Protein AF-A0A2N9MCP0-F1 (afdb_monomer)

Mean predicted aligned error: 2.55 Å

Sequence (70 aa):
MADKLRKLLFALETAETLEQLGRFPGWKLHPLKGDLKGSWSLTVTGDWRLIFRYDERTNTASDIGLIDYH

Foldseek 3Di:
DVVLVVVVVVCLVPDPAPVVVVVPVQQVWDADDDPRGQKIWGDRDDQKIWIWHADGVVSHTHPTDIDGPD

pLDDT: mean 94.62, std 4.14, range [74.56, 98.0]

Structure (mmCIF, N/CA/C/O backbone):
data_AF-A0A2N9MCP0-F1
#
_entry.id   AF-A0A2N9MCP0-F1
#
loop_
_atom_site.group_PDB
_atom_site.id
_atom_site.type_symbol
_atom_site.label_atom_id
_atom_site.label_alt_id
_atom_site.label_comp_id
_atom_site.label_asym_id
_atom_site.label_entity_id
_atom_site.label_seq_id
_atom_site.pdbx_PDB_ins_code
_atom_site.Cartn_x
_atom_site.Cartn_y
_atom_site.Cartn_z
_atom_site.occupancy
_atom_site.B_iso_or_equiv
_atom_site.auth_seq_id
_atom_site.auth_comp_id
_atom_site.auth_asym_id
_atom_site.auth_atom_id
_atom_site.pdbx_PDB_model_num
ATOM 1 N N . MET A 1 1 ? 14.487 -4.405 -5.625 1.00 75.56 1 MET A N 1
ATOM 2 C CA . MET A 1 1 ? 13.111 -4.916 -5.423 1.00 75.56 1 MET A CA 1
ATOM 3 C C . MET A 1 1 ? 12.829 -5.188 -3.946 1.00 75.56 1 MET A C 1
ATOM 5 O O . MET A 1 1 ? 12.047 -4.447 -3.363 1.00 75.56 1 MET A O 1
ATOM 9 N N . ALA A 1 2 ? 13.497 -6.171 -3.325 1.00 88.62 2 ALA A N 1
ATOM 10 C CA . ALA A 1 2 ? 13.223 -6.600 -1.946 1.00 88.62 2 ALA A CA 1
ATOM 11 C C . ALA A 1 2 ? 13.284 -5.465 -0.903 1.00 88.62 2 ALA A C 1
ATOM 13 O O . ALA A 1 2 ? 12.345 -5.303 -0.128 1.00 88.62 2 ALA A O 1
ATOM 14 N N . ASP A 1 3 ? 14.313 -4.611 -0.944 1.00 94.00 3 ASP A N 1
ATOM 15 C CA . ASP A 1 3 ? 14.445 -3.499 0.015 1.00 94.00 3 ASP A CA 1
ATOM 16 C C . ASP A 1 3 ? 13.298 -2.494 -0.070 1.00 94.00 3 ASP A C 1
ATOM 18 O O . ASP A 1 3 ? 12.851 -1.937 0.931 1.00 94.00 3 ASP A O 1
ATOM 22 N N . LYS A 1 4 ? 12.816 -2.245 -1.289 1.00 94.19 4 LYS A N 1
ATOM 23 C CA . LYS A 1 4 ? 11.724 -1.307 -1.531 1.00 94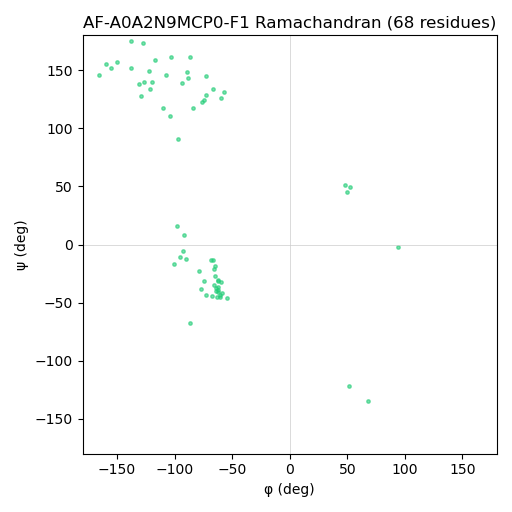.19 4 LYS A CA 1
ATOM 24 C C . LYS A 1 4 ? 10.400 -1.887 -1.050 1.00 94.19 4 LYS A C 1
ATOM 26 O O . LYS A 1 4 ? 9.658 -1.177 -0.382 1.00 94.19 4 LYS A O 1
ATOM 31 N N . LEU A 1 5 ? 10.146 -3.166 -1.324 1.00 95.00 5 LEU A N 1
ATOM 32 C CA . LEU A 1 5 ? 8.972 -3.872 -0.818 1.00 95.00 5 LEU A CA 1
ATOM 33 C C . LEU A 1 5 ? 8.959 -3.904 0.716 1.00 95.00 5 LEU A C 1
ATOM 35 O O . LEU A 1 5 ? 7.952 -3.557 1.320 1.00 95.00 5 LEU A O 1
ATOM 39 N N . ARG A 1 6 ? 10.095 -4.217 1.353 1.00 95.88 6 ARG A N 1
ATOM 40 C CA . ARG A 1 6 ? 10.214 -4.222 2.819 1.00 95.88 6 ARG A CA 1
ATOM 41 C C . ARG A 1 6 ? 9.904 -2.856 3.432 1.00 95.88 6 ARG A C 1
ATOM 43 O O . ARG A 1 6 ? 9.206 -2.792 4.436 1.00 95.88 6 ARG A O 1
ATOM 50 N N . LYS A 1 7 ? 10.377 -1.766 2.815 1.00 96.31 7 LYS A N 1
ATOM 51 C CA . LYS A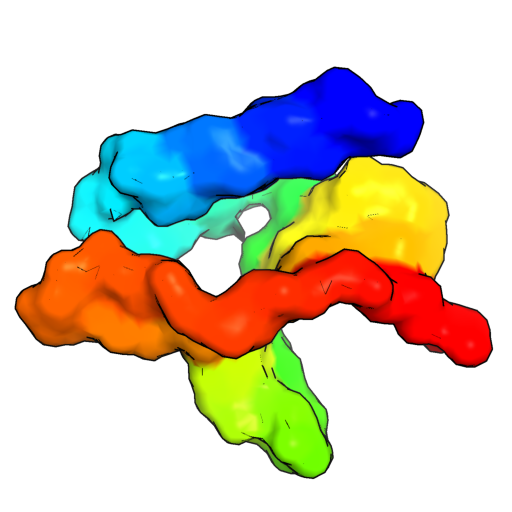 1 7 ? 10.053 -0.393 3.244 1.00 96.31 7 LYS A CA 1
ATOM 52 C C . LYS A 1 7 ? 8.560 -0.084 3.136 1.00 96.31 7 LYS A C 1
ATOM 54 O O . LYS A 1 7 ? 8.024 0.558 4.029 1.00 96.31 7 LYS A O 1
ATOM 59 N N . LEU A 1 8 ? 7.905 -0.530 2.062 1.00 96.62 8 LEU A N 1
ATOM 60 C CA . LEU A 1 8 ? 6.466 -0.326 1.873 1.00 96.62 8 LEU A CA 1
ATOM 61 C C . LEU A 1 8 ? 5.646 -1.116 2.896 1.00 96.62 8 LEU A C 1
ATOM 63 O O . LEU A 1 8 ? 4.741 -0.548 3.489 1.00 96.62 8 LEU A O 1
ATOM 67 N N . LEU A 1 9 ? 5.993 -2.383 3.140 1.00 96.12 9 LEU A N 1
ATOM 68 C CA . LEU A 1 9 ? 5.318 -3.216 4.140 1.00 96.12 9 LEU A CA 1
ATOM 69 C C . LEU A 1 9 ? 5.488 -2.652 5.553 1.00 96.12 9 LEU A C 1
ATOM 71 O O . LEU A 1 9 ? 4.510 -2.521 6.276 1.00 96.12 9 LEU A O 1
ATOM 75 N N . PHE A 1 10 ? 6.706 -2.238 5.912 1.00 96.56 10 PHE A N 1
ATOM 76 C CA . PHE A 1 10 ? 6.959 -1.596 7.201 1.00 96.56 10 PHE A CA 1
ATOM 77 C C . PHE A 1 10 ? 6.159 -0.299 7.361 1.00 96.56 10 PHE A C 1
ATOM 79 O O . PHE A 1 10 ? 5.572 -0.055 8.408 1.00 96.56 10 PHE A O 1
ATOM 86 N N . ALA A 1 11 ? 6.104 0.536 6.323 1.00 96.06 11 ALA A N 1
ATOM 87 C CA . ALA A 1 11 ? 5.305 1.753 6.366 1.00 96.06 11 ALA A C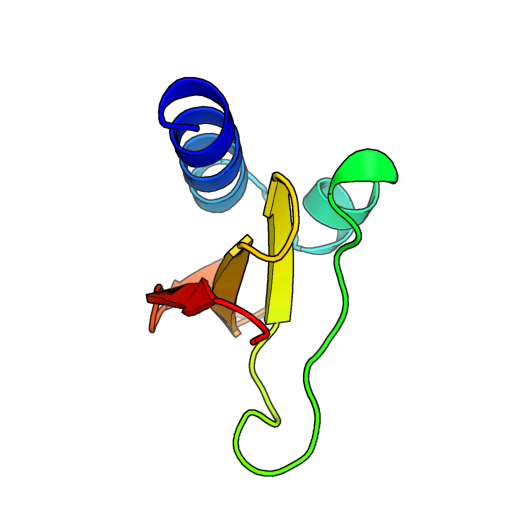A 1
ATOM 88 C C . ALA A 1 11 ? 3.807 1.450 6.490 1.00 96.06 11 ALA A C 1
ATOM 90 O O . ALA A 1 11 ? 3.120 2.123 7.243 1.00 96.06 11 ALA A O 1
ATOM 91 N N . LEU A 1 12 ? 3.310 0.425 5.796 1.00 95.69 12 LEU A N 1
ATOM 92 C CA . LEU A 1 12 ? 1.914 -0.001 5.869 1.00 95.69 12 LEU A CA 1
ATOM 93 C C . LEU A 1 12 ? 1.528 -0.509 7.266 1.00 95.69 12 LEU A C 1
ATOM 95 O O . LEU A 1 12 ? 0.421 -0.249 7.716 1.00 95.69 12 LEU A O 1
ATOM 99 N N . GLU A 1 13 ? 2.440 -1.206 7.946 1.00 94.50 13 GLU A N 1
ATOM 100 C CA . GLU A 1 13 ? 2.245 -1.714 9.310 1.00 94.50 13 GLU A CA 1
ATOM 101 C C . GLU A 1 13 ? 2.329 -0.609 10.376 1.00 94.50 13 GLU A C 1
ATOM 103 O O . GLU A 1 13 ? 1.680 -0.695 11.414 1.00 94.50 13 GLU A O 1
ATOM 108 N N . THR A 1 14 ? 3.131 0.431 10.132 1.00 95.31 14 THR A N 1
ATOM 109 C CA . THR A 1 14 ? 3.414 1.491 11.118 1.00 95.31 14 THR A CA 1
ATOM 110 C C . THR A 1 14 ? 2.615 2.774 10.917 1.00 95.31 14 THR A C 1
ATOM 112 O O . THR A 1 14 ? 2.569 3.600 11.827 1.00 95.31 14 THR A O 1
ATOM 115 N N . ALA A 1 15 ? 2.015 2.978 9.744 1.00 94.94 15 ALA A N 1
ATOM 116 C CA . ALA A 1 15 ? 1.236 4.172 9.465 1.00 94.94 15 ALA A CA 1
ATOM 117 C C . ALA A 1 15 ? -0.025 4.224 10.336 1.00 94.94 15 ALA A C 1
ATOM 119 O O . ALA A 1 15 ? -0.781 3.261 10.440 1.00 94.94 15 ALA A O 1
ATOM 120 N N . GLU A 1 16 ? -0.281 5.387 10.923 1.00 94.75 16 GLU A N 1
ATOM 121 C CA . GLU A 1 16 ? -1.493 5.655 11.702 1.00 94.75 16 GLU A CA 1
ATOM 122 C C . GLU A 1 16 ? -2.693 5.952 10.802 1.00 94.75 16 GLU A C 1
ATOM 124 O O . GLU A 1 16 ? -3.836 5.822 11.232 1.00 94.75 16 GLU A O 1
ATOM 129 N N . THR A 1 17 ? -2.430 6.382 9.565 1.00 94.94 17 THR A N 1
ATOM 130 C CA . THR A 1 17 ? -3.458 6.605 8.552 1.00 94.94 17 THR A CA 1
ATOM 131 C C . THR A 1 17 ? -2.913 6.377 7.145 1.00 94.94 17 THR A C 1
ATOM 133 O O . THR A 1 17 ? -1.715 6.526 6.873 1.00 94.94 17 THR A O 1
ATOM 136 N N . LEU A 1 18 ? -3.807 6.083 6.205 1.00 94.81 18 LEU A N 1
ATOM 137 C CA . LEU A 1 18 ? -3.464 5.916 4.795 1.00 94.81 18 LEU A CA 1
ATOM 138 C C . LEU A 1 18 ? -2.886 7.195 4.159 1.00 94.81 18 LEU A C 1
ATOM 140 O O . LEU A 1 18 ? -2.010 7.122 3.292 1.00 94.81 18 LEU A O 1
ATOM 144 N N . GLU A 1 19 ? -3.298 8.379 4.614 1.00 94.56 19 GLU A N 1
ATOM 145 C CA . GLU A 1 19 ? -2.776 9.664 4.135 1.00 94.56 19 GLU A CA 1
ATOM 146 C C . GLU A 1 19 ? -1.278 9.818 4.413 1.00 94.56 19 GLU A C 1
ATOM 148 O O . GLU A 1 19 ? -0.576 10.460 3.628 1.00 94.56 19 GLU A O 1
ATOM 153 N N . GLN A 1 20 ? -0.760 9.220 5.494 1.00 95.50 20 GLN A N 1
ATOM 154 C CA . GLN A 1 20 ? 0.674 9.244 5.792 1.00 95.50 20 GLN A CA 1
ATOM 155 C C . GLN A 1 20 ? 1.483 8.549 4.689 1.00 95.50 20 GLN A C 1
ATOM 157 O O . GLN A 1 20 ? 2.522 9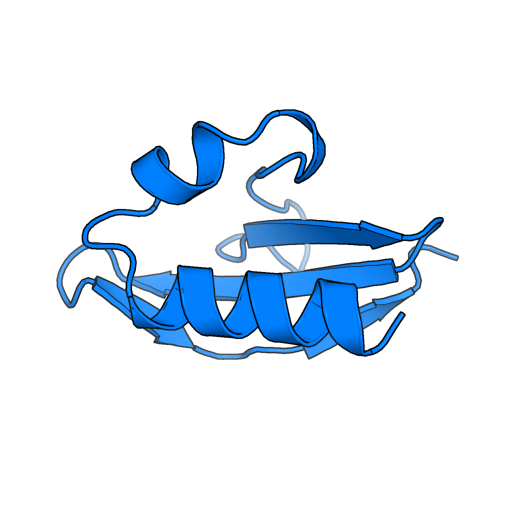.066 4.276 1.00 95.50 20 GLN A O 1
ATOM 162 N N . LEU A 1 21 ? 0.974 7.438 4.146 1.00 95.00 21 LEU A N 1
ATOM 163 C CA . LEU A 1 21 ? 1.579 6.749 3.001 1.00 95.00 21 LEU A CA 1
ATOM 164 C C . LEU A 1 21 ? 1.513 7.612 1.731 1.00 95.00 21 LEU A C 1
ATOM 166 O O . LEU A 1 21 ? 2.451 7.622 0.931 1.00 95.00 21 LEU A O 1
ATOM 170 N N . GLY A 1 22 ? 0.441 8.394 1.571 1.00 94.19 22 GLY A N 1
ATOM 171 C CA . GLY A 1 22 ? 0.259 9.338 0.465 1.00 94.19 22 GLY A CA 1
ATOM 172 C C . GLY A 1 22 ? 1.260 10.501 0.442 1.00 94.19 22 GLY A C 1
ATOM 173 O O . GLY A 1 22 ? 1.479 11.095 -0.614 1.00 94.19 22 GLY A O 1
ATOM 174 N N . ARG A 1 23 ? 1.935 10.798 1.563 1.00 95.56 23 ARG A N 1
ATOM 175 C CA . ARG A 1 23 ? 2.976 11.846 1.639 1.00 95.56 23 ARG A CA 1
ATOM 176 C C . ARG A 1 23 ? 4.246 11.497 0.863 1.00 95.56 23 ARG A C 1
ATOM 178 O O . ARG A 1 23 ? 5.078 12.374 0.640 1.00 95.56 23 ARG A O 1
ATOM 185 N N . PHE A 1 24 ? 4.406 10.242 0.442 1.00 94.56 24 PHE A N 1
ATOM 186 C CA . PHE A 1 24 ? 5.530 9.789 -0.373 1.00 94.56 24 PHE A CA 1
ATOM 187 C C . PHE A 1 24 ? 5.128 9.759 -1.859 1.00 94.56 24 PHE A C 1
ATOM 189 O O . PHE A 1 24 ? 4.685 8.720 -2.354 1.00 94.56 24 PHE A O 1
ATOM 196 N N . PRO A 1 25 ? 5.322 10.848 -2.632 1.00 92.31 25 PRO A N 1
ATOM 197 C CA . PRO A 1 25 ? 4.833 10.934 -4.013 1.00 92.31 25 PRO A CA 1
ATOM 198 C C . PRO A 1 25 ? 5.407 9.838 -4.921 1.00 92.31 25 PRO A C 1
ATOM 200 O O . PRO A 1 25 ? 4.723 9.329 -5.806 1.00 92.31 25 PRO A O 1
ATOM 203 N N . GLY A 1 26 ? 6.644 9.400 -4.663 1.00 93.75 26 GLY A N 1
ATOM 204 C CA . GLY A 1 26 ? 7.278 8.307 -5.404 1.00 93.75 26 GLY A CA 1
ATOM 205 C C . GLY A 1 26 ? 6.628 6.935 -5.198 1.00 93.75 26 GLY A C 1
ATOM 206 O O . GLY A 1 26 ? 6.948 6.006 -5.934 1.00 93.75 26 GLY A O 1
ATOM 207 N N . TRP A 1 27 ? 5.750 6.776 -4.203 1.00 95.88 27 TRP A N 1
ATOM 208 C CA . TRP A 1 27 ? 5.010 5.531 -3.980 1.00 95.88 27 TRP A CA 1
ATOM 209 C C . TRP A 1 27 ? 3.679 5.521 -4.730 1.00 95.88 27 TRP A C 1
ATOM 211 O O . TRP A 1 27 ? 3.096 4.454 -4.887 1.00 95.88 27 TRP A O 1
ATOM 221 N N . LYS A 1 28 ? 3.242 6.674 -5.259 1.00 96.06 28 LYS A N 1
ATOM 222 C CA . LYS A 1 28 ? 2.061 6.813 -6.121 1.00 96.06 28 LYS A CA 1
ATOM 223 C C . LYS A 1 28 ? 0.836 6.092 -5.548 1.00 96.06 28 LYS A C 1
ATOM 225 O O . LYS A 1 28 ? 0.225 5.283 -6.244 1.00 96.06 28 LYS A O 1
ATOM 230 N N . LEU A 1 29 ? 0.513 6.353 -4.282 1.00 97.81 29 LEU A N 1
ATOM 231 C CA . LEU A 1 29 ? -0.672 5.789 -3.644 1.00 97.81 29 LEU A CA 1
ATOM 232 C C . LEU A 1 29 ? -1.932 6.229 -4.398 1.00 97.81 29 LEU A C 1
ATOM 234 O O . LEU A 1 29 ? -2.141 7.423 -4.603 1.00 97.81 29 LEU A O 1
ATOM 238 N N . HIS A 1 30 ? -2.766 5.275 -4.803 1.00 97.19 30 HIS A N 1
ATOM 239 C CA . HIS A 1 30 ? -4.063 5.565 -5.411 1.00 97.19 30 HIS A CA 1
ATOM 240 C C . HIS A 1 30 ? -5.047 4.403 -5.222 1.00 97.19 30 HIS A C 1
ATOM 242 O O . HIS A 1 30 ? -4.615 3.247 -5.137 1.00 97.19 30 HIS A O 1
ATOM 248 N N . PRO A 1 31 ? -6.361 4.687 -5.175 1.00 97.44 31 PRO A N 1
ATOM 249 C CA . PRO A 1 31 ? -7.376 3.648 -5.158 1.00 97.44 31 PRO A CA 1
ATOM 250 C C . PRO A 1 31 ? -7.486 2.986 -6.535 1.00 97.44 31 PRO A C 1
ATOM 252 O O . PRO A 1 31 ? -7.369 3.640 -7.578 1.00 97.44 31 PRO A O 1
ATOM 255 N N . LEU A 1 32 ? -7.753 1.684 -6.532 1.00 96.81 32 LEU A N 1
ATOM 256 C CA . LEU A 1 32 ? -8.001 0.900 -7.734 1.00 96.81 32 LEU A CA 1
ATOM 257 C C . LEU A 1 32 ? -9.476 0.958 -8.151 1.00 96.81 32 LEU A C 1
ATOM 259 O O . LEU A 1 32 ? -10.369 1.335 -7.386 1.00 96.81 32 LEU A O 1
ATOM 263 N N . LYS A 1 33 ? -9.726 0.614 -9.415 1.00 95.12 33 LYS A N 1
ATOM 264 C CA . LYS A 1 33 ? -11.044 0.644 -10.067 1.00 95.12 33 LYS A CA 1
ATOM 265 C C . LYS A 1 33 ? -11.342 -0.718 -10.708 1.00 95.12 33 LYS A C 1
ATOM 267 O O . LYS A 1 33 ? -10.468 -1.579 -10.754 1.00 95.12 33 LYS A O 1
ATOM 272 N N . GLY A 1 34 ? -12.561 -0.897 -11.221 1.00 95.00 34 GLY A N 1
ATOM 273 C CA . GLY A 1 34 ? -12.988 -2.153 -11.852 1.00 95.00 34 GLY A CA 1
ATOM 274 C C . GLY A 1 34 ? -13.094 -3.290 -10.836 1.00 95.00 34 GLY A C 1
ATOM 275 O O . GLY A 1 34 ? -13.604 -3.074 -9.736 1.00 95.00 34 GLY A O 1
ATOM 276 N N . ASP A 1 35 ? -12.571 -4.464 -11.185 1.00 92.88 35 ASP A N 1
ATOM 277 C CA . ASP A 1 35 ? -12.644 -5.676 -10.353 1.00 92.88 35 ASP A CA 1
ATOM 278 C C . ASP A 1 35 ? -11.867 -5.559 -9.033 1.00 92.88 35 ASP A C 1
ATOM 280 O O . ASP A 1 35 ? -12.172 -6.244 -8.061 1.00 92.88 35 ASP A O 1
ATOM 284 N N . LEU A 1 36 ? -10.900 -4.638 -8.968 1.00 93.25 36 LEU A N 1
ATOM 285 C CA . LEU A 1 36 ? -10.115 -4.342 -7.766 1.00 93.25 36 LEU A CA 1
ATOM 286 C C . LEU A 1 36 ? -10.642 -3.119 -6.999 1.00 93.25 36 LEU A C 1
ATOM 288 O O . LEU A 1 36 ? -9.938 -2.546 -6.165 1.00 93.25 36 LEU A O 1
ATOM 292 N N . LYS A 1 37 ? -11.875 -2.674 -7.275 1.00 96.00 37 LYS A N 1
ATOM 293 C CA . LYS A 1 37 ? -12.497 -1.567 -6.540 1.00 96.00 37 LYS A CA 1
ATOM 294 C C . LYS A 1 37 ? -12.550 -1.881 -5.040 1.00 96.00 37 LYS A C 1
ATOM 296 O O . LYS A 1 37 ? -13.041 -2.926 -4.624 1.00 96.00 37 LYS A O 1
ATOM 301 N N . GLY A 1 38 ? -12.108 -0.920 -4.230 1.00 95.50 38 GLY A N 1
ATOM 302 C CA . GLY A 1 38 ? -11.989 -1.073 -2.775 1.00 95.50 38 GLY A CA 1
ATOM 303 C C . GLY A 1 38 ? -10.596 -1.508 -2.313 1.00 95.50 38 GLY A C 1
ATOM 304 O O . GLY A 1 38 ? -10.363 -1.589 -1.110 1.00 95.50 38 GLY A O 1
ATOM 305 N N . SER A 1 39 ? -9.675 -1.733 -3.251 1.00 97.50 39 SER A N 1
ATOM 306 C CA . SER A 1 39 ? -8.249 -1.900 -2.984 1.00 97.50 39 SER A CA 1
ATOM 307 C C . SER A 1 39 ? -7.465 -0.635 -3.341 1.00 97.50 39 SER A C 1
ATOM 309 O O . SER A 1 39 ? -7.915 0.220 -4.109 1.00 97.50 39 SER A O 1
ATOM 311 N N . TRP A 1 40 ? -6.261 -0.541 -2.799 1.00 98.00 40 TRP A N 1
ATOM 312 C CA . TRP A 1 40 ? -5.275 0.507 -3.020 1.00 98.00 40 TRP A CA 1
ATOM 313 C C . TRP A 1 40 ? -4.027 -0.073 -3.668 1.00 98.00 40 TRP A C 1
ATOM 315 O O . TRP A 1 40 ? -3.777 -1.272 -3.582 1.00 98.00 40 TRP A O 1
ATOM 325 N N . SER A 1 41 ? -3.238 0.786 -4.310 1.00 97.69 41 SER A N 1
ATOM 326 C CA . SER A 1 41 ? -1.972 0.413 -4.937 1.00 97.69 41 SER A CA 1
ATOM 327 C C . SER A 1 41 ? -0.844 1.354 -4.528 1.00 97.69 41 SER A C 1
ATOM 329 O O . SER A 1 41 ? -1.004 2.575 -4.560 1.00 97.69 41 SER A O 1
ATOM 331 N N . LEU A 1 42 ? 0.327 0.778 -4.255 1.00 97.56 42 LEU A N 1
ATOM 332 C CA . LEU A 1 42 ? 1.613 1.459 -4.108 1.00 97.56 42 LEU A CA 1
ATOM 333 C C . LEU A 1 42 ? 2.606 0.934 -5.156 1.00 97.56 42 LEU A C 1
ATOM 335 O O . LEU A 1 42 ? 2.697 -0.262 -5.422 1.00 97.56 42 LEU A O 1
ATOM 339 N N . THR A 1 43 ? 3.402 1.828 -5.737 1.00 96.81 43 THR A N 1
ATOM 340 C CA . THR A 1 43 ? 4.471 1.471 -6.680 1.00 96.81 43 THR A CA 1
ATOM 341 C C . THR A 1 43 ? 5.676 0.902 -5.940 1.00 96.81 43 THR A C 1
ATOM 343 O O . THR A 1 43 ? 6.285 1.587 -5.113 1.00 96.81 43 THR A O 1
ATOM 346 N N . VAL A 1 44 ? 6.076 -0.322 -6.298 1.00 95.88 44 VAL A N 1
ATOM 347 C CA . VAL A 1 44 ? 7.325 -0.918 -5.814 1.00 95.88 44 VAL A CA 1
ATOM 348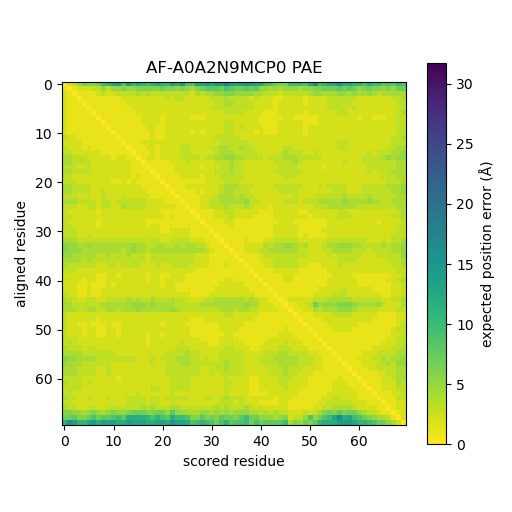 C C . VAL A 1 44 ? 8.478 -0.491 -6.723 1.00 95.88 44 VAL A C 1
ATOM 350 O O . VAL A 1 44 ? 9.336 0.286 -6.310 1.00 95.88 44 VAL A O 1
ATOM 353 N N . THR A 1 45 ? 8.495 -0.953 -7.975 1.00 94.06 45 THR A N 1
ATOM 354 C CA . THR A 1 45 ? 9.477 -0.573 -9.007 1.00 94.06 45 THR A CA 1
ATOM 355 C C . THR A 1 45 ? 8.982 -1.022 -10.382 1.00 94.06 45 THR A C 1
ATOM 357 O O . THR A 1 45 ? 8.325 -2.057 -10.465 1.00 94.06 45 THR A O 1
ATOM 360 N N . GLY A 1 46 ? 9.280 -0.262 -11.442 1.00 92.44 46 GLY A N 1
ATOM 361 C CA . GLY A 1 46 ? 8.767 -0.551 -12.787 1.00 92.44 46 GLY A CA 1
ATOM 362 C C . GLY A 1 46 ? 7.248 -0.729 -12.766 1.00 92.44 46 GLY A C 1
ATOM 363 O O . GLY A 1 46 ? 6.529 0.143 -12.267 1.00 92.44 46 GLY A O 1
ATOM 364 N N . ASP A 1 47 ? 6.784 -1.893 -13.209 1.00 94.00 47 ASP A N 1
ATOM 365 C CA . ASP A 1 47 ? 5.363 -2.254 -13.297 1.00 94.00 47 ASP A CA 1
ATOM 366 C C . ASP A 1 47 ? 4.826 -2.988 -12.066 1.00 94.00 47 ASP A C 1
ATOM 368 O O . ASP A 1 47 ? 3.620 -3.120 -11.893 1.00 94.00 47 ASP A O 1
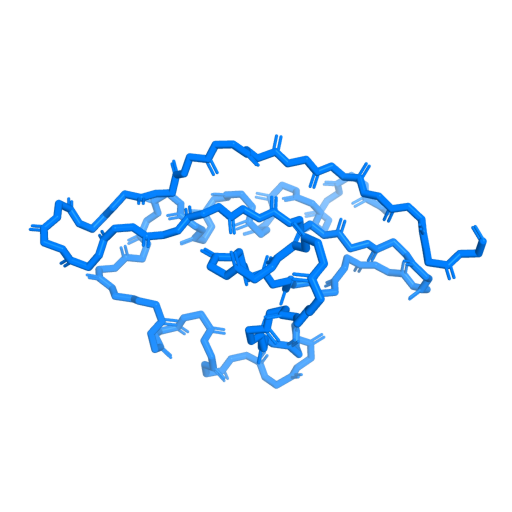ATOM 372 N N . TRP A 1 48 ? 5.692 -3.318 -11.107 1.00 95.62 48 TRP A N 1
ATOM 373 C CA . TRP A 1 48 ? 5.279 -3.992 -9.884 1.00 95.62 48 TRP A CA 1
ATOM 374 C C . TRP A 1 48 ? 4.514 -3.062 -8.939 1.00 95.62 48 TRP A C 1
ATOM 376 O O . TRP A 1 48 ? 4.980 -1.964 -8.587 1.00 95.62 48 TRP A O 1
ATOM 386 N N .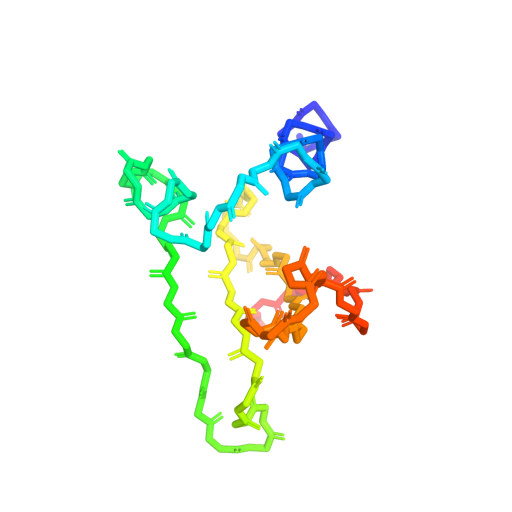 ARG A 1 49 ? 3.340 -3.517 -8.496 1.00 96.44 49 ARG A N 1
ATOM 387 C CA . ARG A 1 49 ? 2.468 -2.839 -7.531 1.00 96.44 49 ARG A CA 1
ATOM 388 C C . ARG A 1 49 ? 2.220 -3.715 -6.316 1.00 96.44 49 ARG A C 1
ATOM 390 O O . ARG A 1 49 ? 1.891 -4.889 -6.444 1.00 96.44 49 ARG A O 1
ATOM 397 N N . LEU A 1 50 ? 2.343 -3.110 -5.140 1.00 97.38 50 LEU A N 1
ATOM 398 C CA . LEU A 1 50 ? 1.793 -3.658 -3.910 1.00 97.38 50 LEU A CA 1
ATOM 399 C C . LEU A 1 50 ? 0.328 -3.231 -3.847 1.00 97.38 50 LEU A C 1
ATOM 401 O O . LEU A 1 50 ? 0.052 -2.032 -3.791 1.00 97.38 50 LEU A O 1
ATOM 405 N N . ILE A 1 51 ? -0.582 -4.196 -3.865 1.00 97.75 51 ILE A N 1
ATOM 406 C CA . ILE A 1 51 ? -2.015 -3.972 -3.703 1.00 97.75 51 ILE A CA 1
ATOM 407 C C . ILE A 1 51 ? -2.474 -4.458 -2.337 1.00 97.75 51 ILE A C 1
ATOM 409 O O . ILE A 1 51 ? -1.924 -5.418 -1.806 1.00 97.75 51 ILE A O 1
ATOM 413 N N . PHE A 1 52 ? -3.452 -3.774 -1.757 1.00 97.94 52 PHE A N 1
ATOM 414 C CA . PHE A 1 52 ? -4.018 -4.126 -0.456 1.00 97.94 52 PHE A CA 1
ATOM 415 C C . PHE A 1 52 ? -5.401 -3.503 -0.300 1.00 97.94 52 PHE A C 1
ATOM 417 O O . PHE A 1 52 ? -5.706 -2.478 -0.912 1.00 97.94 52 PHE A O 1
ATOM 424 N N . ARG A 1 53 ? -6.239 -4.090 0.546 1.00 97.50 53 ARG A N 1
ATOM 425 C CA . ARG A 1 53 ? -7.436 -3.427 1.070 1.00 97.50 53 ARG A CA 1
ATOM 426 C C . ARG A 1 53 ? -7.067 -2.681 2.338 1.00 97.50 53 ARG A C 1
ATOM 428 O O . ARG A 1 53 ? -6.175 -3.108 3.063 1.00 97.50 53 ARG A O 1
ATOM 435 N N . TYR A 1 54 ? -7.746 -1.573 2.594 1.00 97.06 54 TYR A N 1
ATOM 436 C CA . TYR A 1 54 ? -7.521 -0.764 3.784 1.00 97.06 54 TYR A CA 1
ATOM 437 C C . TYR A 1 54 ? -8.848 -0.503 4.485 1.00 97.06 54 TYR A C 1
ATOM 439 O O . TYR A 1 54 ? -9.806 -0.066 3.845 1.00 97.06 54 TYR A O 1
ATOM 447 N N . ASP A 1 55 ? -8.891 -0.793 5.781 1.00 95.94 55 ASP A N 1
ATOM 448 C CA . ASP A 1 55 ? -10.010 -0.464 6.657 1.00 95.94 55 ASP A CA 1
ATOM 449 C C . ASP A 1 55 ? -9.626 0.745 7.518 1.00 95.94 55 ASP A C 1
ATOM 451 O O . ASP A 1 55 ? -8.768 0.658 8.397 1.00 95.94 55 ASP A O 1
ATOM 455 N N . GLU A 1 56 ? -10.267 1.884 7.247 1.00 93.38 56 GLU A N 1
ATOM 456 C CA . GLU A 1 56 ? -10.059 3.148 7.966 1.00 93.38 56 GLU A CA 1
ATOM 457 C C . GLU A 1 56 ? -10.480 3.078 9.440 1.00 93.38 56 GLU A C 1
ATOM 459 O O . GLU A 1 56 ? -9.939 3.805 10.269 1.00 93.38 56 GLU A O 1
ATOM 464 N N . ARG A 1 57 ? -11.439 2.215 9.801 1.00 94.38 57 ARG A N 1
ATOM 465 C CA . ARG A 1 57 ? -11.950 2.130 11.177 1.00 94.38 57 ARG A CA 1
ATOM 466 C C . ARG A 1 57 ? -10.987 1.394 12.090 1.00 94.38 57 ARG A C 1
ATOM 468 O O . ARG A 1 57 ? -10.877 1.744 13.262 1.00 94.38 57 ARG A O 1
ATOM 475 N N . THR A 1 58 ? -10.353 0.347 11.575 1.00 95.06 58 THR A N 1
ATOM 476 C CA . THR A 1 58 ? -9.371 -0.448 12.322 1.00 95.06 58 THR A CA 1
ATOM 477 C C . THR A 1 58 ? -7.939 0.003 12.062 1.00 95.06 58 THR A C 1
ATOM 479 O O . THR A 1 58 ? -7.044 -0.429 12.781 1.00 95.06 58 THR A O 1
ATOM 482 N N . ASN A 1 59 ? -7.722 0.870 11.066 1.00 94.19 59 ASN A N 1
ATOM 483 C CA . ASN A 1 59 ? -6.412 1.256 10.551 1.00 94.19 59 ASN A CA 1
ATOM 484 C C . ASN A 1 59 ? -5.557 0.028 10.188 1.00 94.19 59 ASN A C 1
ATOM 4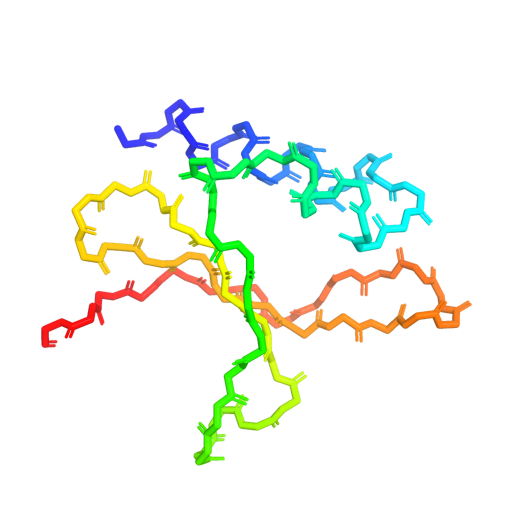86 O O . ASN A 1 59 ? -4.412 -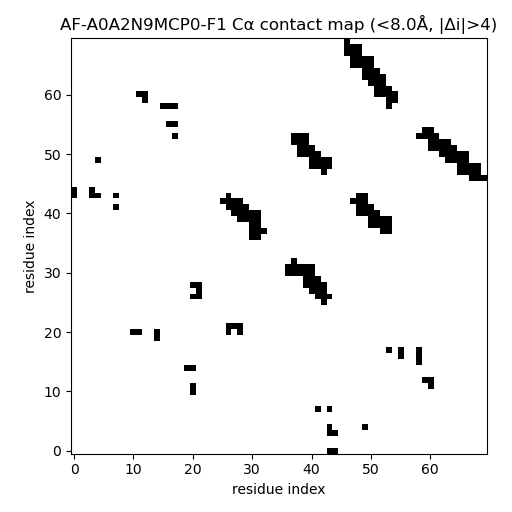0.114 10.610 1.00 94.19 59 ASN A O 1
ATOM 490 N N . THR A 1 60 ? -6.137 -0.902 9.427 1.00 94.25 60 THR A N 1
ATOM 491 C CA . THR A 1 60 ? -5.448 -2.141 9.040 1.00 94.25 60 THR A CA 1
ATOM 492 C C . THR A 1 60 ? -5.474 -2.358 7.542 1.00 94.25 60 THR A C 1
ATOM 494 O O . THR A 1 60 ? -6.511 -2.185 6.898 1.00 94.25 60 THR A O 1
ATOM 497 N N . ALA A 1 61 ? -4.348 -2.822 7.007 1.00 96.44 61 ALA A N 1
ATOM 498 C CA . ALA A 1 61 ? -4.271 -3.339 5.654 1.00 96.44 61 ALA A CA 1
ATOM 499 C C . ALA A 1 61 ? -4.470 -4.861 5.622 1.00 96.44 61 ALA A C 1
ATOM 501 O O . ALA A 1 61 ? -3.938 -5.585 6.463 1.00 96.44 61 ALA A O 1
ATOM 502 N N . SER A 1 62 ? -5.211 -5.345 4.632 1.00 96.25 62 SER A N 1
ATOM 503 C CA . SER A 1 62 ? -5.484 -6.766 4.396 1.00 96.25 62 SER A CA 1
ATOM 504 C C . SER A 1 62 ? -5.399 -7.099 2.905 1.00 96.25 62 SER A C 1
ATOM 506 O O . SER A 1 62 ? -5.174 -6.211 2.081 1.00 96.25 62 SER A O 1
ATOM 508 N N . ASP A 1 63 ? -5.535 -8.381 2.551 1.00 96.50 63 ASP A N 1
ATOM 509 C CA . ASP A 1 63 ? -5.494 -8.865 1.162 1.00 96.50 63 ASP A CA 1
ATOM 510 C C . ASP A 1 63 ? -4.275 -8.335 0.384 1.00 96.50 63 ASP A C 1
ATOM 512 O O . ASP A 1 63 ? -4.377 -7.833 -0.737 1.00 96.50 63 ASP A O 1
ATOM 516 N N . ILE A 1 64 ? -3.108 -8.396 1.033 1.00 96.69 64 ILE A N 1
ATOM 517 C CA . ILE A 1 64 ? -1.861 -7.843 0.509 1.00 96.69 64 ILE A CA 1
ATOM 518 C C . ILE A 1 64 ? -1.332 -8.745 -0.610 1.00 96.69 64 ILE A C 1
ATOM 520 O O . ILE A 1 64 ? -1.076 -9.930 -0.398 1.00 96.69 64 ILE A O 1
ATOM 524 N N . GLY A 1 65 ? -1.108 -8.166 -1.788 1.00 96.00 65 GLY A N 1
ATOM 525 C CA . GLY A 1 65 ? -0.586 -8.860 -2.962 1.00 96.00 65 GLY A CA 1
ATOM 526 C C . GLY A 1 65 ? 0.455 -8.036 -3.713 1.00 96.00 65 GLY A C 1
ATOM 527 O O . GLY A 1 65 ? 0.436 -6.808 -3.690 1.00 96.00 65 GLY A O 1
ATOM 528 N N . LEU A 1 66 ? 1.372 -8.716 -4.398 1.00 95.81 66 LEU A N 1
ATOM 529 C CA . LEU A 1 66 ? 2.326 -8.102 -5.318 1.00 95.81 66 LEU A CA 1
ATOM 530 C C . LEU A 1 66 ? 1.939 -8.511 -6.741 1.00 95.81 66 LEU A C 1
ATOM 532 O O . LEU A 1 66 ? 1.961 -9.700 -7.050 1.00 95.81 66 LEU A O 1
ATOM 536 N N . ILE A 1 67 ? 1.586 -7.545 -7.587 1.00 93.81 67 ILE A N 1
ATOM 537 C CA . ILE A 1 67 ? 1.154 -7.798 -8.968 1.00 93.81 67 ILE A CA 1
ATOM 538 C C . ILE A 1 67 ? 2.028 -7.055 -9.972 1.00 93.81 67 ILE A C 1
ATOM 540 O O . ILE A 1 67 ? 2.547 -5.976 -9.673 1.00 93.81 67 ILE A O 1
ATOM 544 N N . ASP A 1 68 ? 2.180 -7.649 -11.150 1.00 92.19 68 ASP A N 1
ATOM 545 C CA . ASP A 1 68 ? 2.722 -6.986 -12.333 1.00 92.19 68 ASP A CA 1
ATOM 546 C C . ASP A 1 68 ? 1.568 -6.305 -13.085 1.00 92.19 68 ASP A C 1
ATOM 548 O O . ASP A 1 68 ? 0.447 -6.811 -13.094 1.00 92.19 68 ASP A O 1
ATOM 552 N N . TYR A 1 69 ? 1.819 -5.130 -13.653 1.00 80.38 69 TYR A N 1
ATOM 553 C CA . TYR A 1 69 ? 0.842 -4.375 -14.444 1.00 80.38 69 TYR A CA 1
ATOM 554 C C . TYR A 1 69 ? 0.914 -4.684 -15.951 1.00 80.38 69 TYR A C 1
ATOM 556 O O . TYR A 1 69 ? 0.237 -4.008 -16.727 1.00 80.38 69 TYR A O 1
ATOM 564 N N . HIS A 1 70 ? 1.703 -5.683 -16.355 1.00 74.56 70 HIS A N 1
ATOM 565 C CA . HIS A 1 70 ? 1.756 -6.216 -17.720 1.00 74.56 70 HIS A CA 1
ATOM 566 C C . HIS A 1 70 ? 0.780 -7.368 -17.974 1.00 74.56 70 HIS A C 1
ATOM 568 O O . HIS A 1 70 ? 0.576 -8.200 -17.061 1.00 74.56 70 HIS A O 1
#

Secondary structure (DSSP, 8-state):
-HHHHHHHHHHHHH-SSHHHHHT-GGG--EE--GGGTTEEEEEEETTEEEEEEEETTTTEEEEEEEE---

Nearest PDB structures (foldseek):
  4yzv-assembly2_XY  TM=9.571E-01  e=2.240E-05  Proteus vulgaris
  5ixl-assembly7_G  TM=9.507E-01  e=4.713E-05  Proteus vulgaris
  5iwh-assembly1_A  TM=9.464E-01  e=4.164E-05  Proteus vulgaris
  6n90-assembly1_B  TM=6.983E-01  e=5.927E-03  Agrobacterium tumefaciens
  1z8m-assembly1_A  TM=6.307E-01  e=1.102E-02  Helicobacter pylori 26695

Radius of gyration: 11.27 Å; Cα contacts (8 Å, |Δi|>4): 108; chains: 1; bounding box: 27×21×30 Å

Solvent-accessible surface area (backbone atoms only — not comparable to full-atom values): 4132 Å² total; per-residue (Å²): 108,71,72,50,47,53,52,51,51,51,48,64,75,66,42,84,45,74,67,64,61,50,73,42,69,87,30,56,61,45,75,42,63,76,96,48,52,75,26,35,35,33,50,58,56,93,58,34,28,42,32,27,30,69,40,83,90,78,57,43,73,42,80,74,44,82,43,68,75,122